Protein AF-A0A916IPF6-F1 (afdb_monomer_lite)

Organism: NCBI:txid1462994

Radius of gyration: 13.4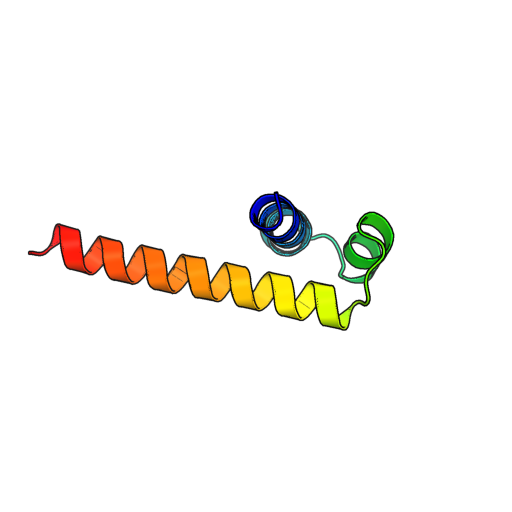3 Å; chains: 1; bounding box: 30×18×39 Å

Sequence (58 aa):
MKADRNRAIHQMLVIDGKSLAVAAAAYGISRMRCQQIACAVAKTRTLTEARNKQREVA

Secondary structure (DSSP, 8-state):
-HHHHHHHHHIIIIIS---HHHHHHHHT--HHHHHHHHHHHHHHHHHHHHHHHHHH--

pLDDT: mean 81.57, std 11.98, range [49.81, 94.44]

Structure (mmCIF, N/CA/C/O backbone):
data_AF-A0A916IPF6-F1
#
_entry.id   AF-A0A916IPF6-F1
#
loop_
_atom_site.group_PDB
_atom_site.id
_atom_site.type_symbol
_atom_site.label_atom_id
_atom_site.label_alt_id
_atom_site.label_comp_id
_atom_site.label_asym_id
_atom_site.label_entity_id
_atom_site.label_seq_id
_atom_site.pdbx_PDB_ins_code
_atom_site.Cartn_x
_atom_site.Cartn_y
_atom_site.Cartn_z
_atom_site.occupancy
_atom_site.B_iso_or_equiv
_atom_site.auth_seq_id
_atom_site.auth_comp_id
_atom_site.auth_asym_id
_atom_site.auth_atom_id
_atom_site.pdbx_PDB_model_num
ATOM 1 N N . MET A 1 1 ? -10.685 -10.152 -4.942 1.00 49.81 1 MET A N 1
ATOM 2 C CA . MET A 1 1 ? -9.248 -10.145 -5.313 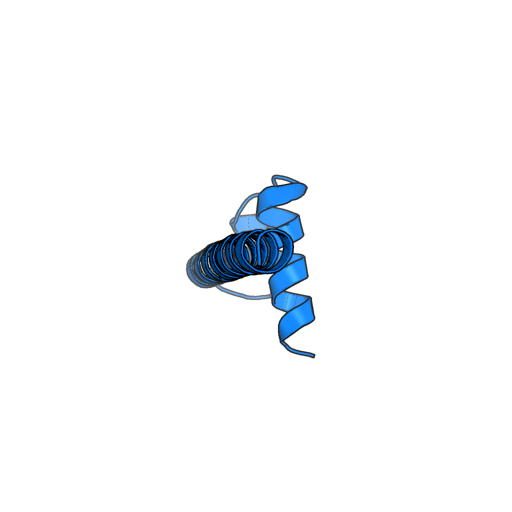1.00 49.81 1 MET A CA 1
ATOM 3 C C . MET A 1 1 ? -8.624 -8.757 -5.602 1.00 49.81 1 MET A C 1
ATOM 5 O O . MET A 1 1 ? -7.445 -8.708 -5.917 1.00 49.81 1 MET A O 1
ATOM 9 N N . LYS A 1 2 ? -9.313 -7.603 -5.456 1.00 57.75 2 LYS A N 1
ATOM 10 C CA . LYS A 1 2 ? -8.673 -6.261 -5.595 1.00 57.75 2 LYS A CA 1
ATOM 11 C C . LYS A 1 2 ? -8.062 -5.705 -4.295 1.00 57.75 2 LYS A C 1
ATOM 13 O O . LYS A 1 2 ? -7.117 -4.924 -4.358 1.00 57.75 2 LYS A O 1
ATOM 18 N N . ALA A 1 3 ? -8.596 -6.090 -3.134 1.00 59.81 3 ALA A N 1
ATOM 19 C CA . ALA A 1 3 ? -8.154 -5.575 -1.835 1.00 59.81 3 ALA A CA 1
ATOM 20 C C . ALA A 1 3 ? -6.751 -6.073 -1.437 1.00 59.81 3 ALA A C 1
ATOM 22 O O . ALA A 1 3 ? -5.963 -5.289 -0.907 1.00 59.81 3 ALA A O 1
ATOM 23 N N . ASP A 1 4 ? -6.409 -7.323 -1.762 1.00 77.81 4 ASP A N 1
ATOM 24 C CA . ASP A 1 4 ? -5.101 -7.921 -1.457 1.00 77.81 4 ASP A CA 1
ATOM 25 C C . ASP A 1 4 ? -3.944 -7.199 -2.140 1.00 77.81 4 ASP A C 1
ATOM 27 O O . ASP A 1 4 ? -2.945 -6.874 -1.503 1.00 77.81 4 ASP A O 1
ATOM 31 N N . ARG A 1 5 ? -4.112 -6.839 -3.418 1.00 84.00 5 ARG A N 1
ATOM 32 C CA . ARG A 1 5 ? -3.072 -6.130 -4.172 1.00 84.00 5 ARG A CA 1
ATOM 33 C C . ARG A 1 5 ? -2.747 -4.767 -3.560 1.00 84.00 5 ARG A C 1
ATOM 35 O O . ARG A 1 5 ? -1.587 -4.380 -3.484 1.00 84.00 5 ARG A O 1
ATOM 42 N N . ASN A 1 6 ? -3.764 -4.046 -3.092 1.00 87.62 6 ASN A N 1
ATOM 43 C CA . ASN A 1 6 ? -3.573 -2.740 -2.464 1.00 87.62 6 ASN A CA 1
ATOM 44 C C . ASN A 1 6 ? -2.879 -2.853 -1.101 1.00 87.62 6 ASN A C 1
ATOM 46 O O . ASN A 1 6 ? -2.015 -2.035 -0.788 1.00 87.62 6 ASN A O 1
ATOM 50 N N . ARG A 1 7 ? -3.224 -3.880 -0.312 1.00 86.75 7 ARG A N 1
ATOM 51 C CA . ARG A 1 7 ? -2.543 -4.174 0.956 1.00 86.75 7 ARG A CA 1
ATOM 52 C C . ARG A 1 7 ? -1.079 -4.547 0.733 1.00 86.75 7 ARG A C 1
ATOM 54 O O . ARG A 1 7 ? -0.229 -4.031 1.447 1.00 86.75 7 ARG A O 1
ATOM 61 N N . ALA A 1 8 ? -0.775 -5.346 -0.289 1.00 89.56 8 ALA A N 1
ATOM 62 C CA . ALA A 1 8 ? 0.596 -5.723 -0.632 1.00 89.56 8 ALA A CA 1
ATOM 63 C C . ALA A 1 8 ? 1.445 -4.520 -1.095 1.00 89.56 8 ALA A C 1
ATOM 65 O O . ALA A 1 8 ? 2.593 -4.372 -0.680 1.00 89.56 8 ALA A O 1
ATOM 66 N N . ILE A 1 9 ? 0.864 -3.605 -1.882 1.00 89.56 9 ILE A N 1
ATOM 67 C CA . ILE A 1 9 ? 1.515 -2.338 -2.261 1.00 89.56 9 ILE A CA 1
ATOM 68 C C . ILE A 1 9 ? 1.779 -1.466 -1.025 1.00 89.56 9 ILE A C 1
ATOM 70 O O . ILE A 1 9 ? 2.873 -0.926 -0.885 1.00 89.56 9 ILE A O 1
ATOM 74 N N . HIS A 1 10 ? 0.808 -1.339 -0.113 1.00 88.88 10 HIS A N 1
ATOM 75 C CA . HIS A 1 10 ? 0.994 -0.589 1.133 1.00 88.88 10 HIS A CA 1
ATOM 76 C C . HIS A 1 10 ? 2.076 -1.215 2.023 1.00 88.88 10 HIS A C 1
ATOM 78 O O . HIS A 1 10 ? 2.912 -0.490 2.548 1.00 88.88 10 HIS A O 1
A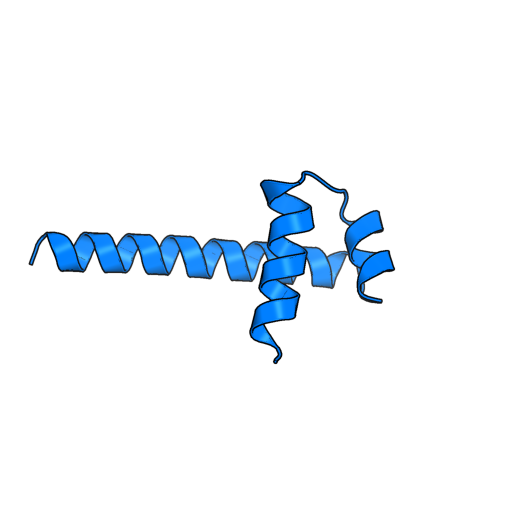TOM 84 N N . GLN A 1 11 ? 2.085 -2.541 2.174 1.00 88.81 11 GLN A N 1
ATOM 85 C CA . GLN A 1 11 ? 3.105 -3.271 2.928 1.00 88.81 11 GLN A CA 1
ATOM 86 C C . GLN A 1 11 ? 4.506 -2.967 2.385 1.00 88.81 11 GLN A C 1
ATOM 88 O O . GLN A 1 11 ? 5.360 -2.510 3.137 1.00 88.81 11 GLN A O 1
ATOM 93 N N . MET A 1 12 ? 4.707 -3.116 1.071 1.00 89.31 12 MET A N 1
ATOM 94 C CA . MET A 1 12 ? 6.000 -2.846 0.439 1.00 89.31 12 MET A CA 1
ATOM 95 C C . MET A 1 12 ? 6.472 -1.402 0.635 1.00 89.31 12 MET A C 1
ATOM 97 O O . MET A 1 12 ? 7.661 -1.177 0.822 1.00 89.31 12 MET A O 1
ATOM 101 N N . LEU A 1 13 ? 5.564 -0.426 0.568 1.00 88.81 13 LEU A N 1
ATOM 102 C CA . LEU A 1 13 ? 5.924 0.992 0.653 1.00 88.81 13 LEU A CA 1
ATOM 103 C C . LEU A 1 13 ? 6.124 1.478 2.091 1.00 88.81 13 LEU A C 1
ATOM 105 O O . LEU A 1 13 ? 7.032 2.260 2.347 1.00 88.81 13 LEU A O 1
ATOM 109 N N . VAL A 1 14 ? 5.256 1.058 3.013 1.00 85.81 14 VAL A N 1
ATOM 110 C CA . VAL A 1 14 ? 5.166 1.634 4.364 1.00 85.81 14 VAL A CA 1
ATOM 111 C C . VAL A 1 14 ? 5.847 0.757 5.405 1.00 85.81 14 VAL A C 1
ATOM 113 O O . VAL A 1 14 ? 6.465 1.288 6.319 1.00 85.81 14 VAL A O 1
ATOM 116 N N . ILE A 1 15 ? 5.738 -0.568 5.283 1.00 85.38 15 ILE A N 1
ATOM 117 C CA . ILE A 1 15 ? 6.321 -1.495 6.261 1.00 85.38 15 ILE A CA 1
ATOM 118 C C . ILE A 1 15 ? 7.722 -1.921 5.827 1.00 85.38 15 ILE A C 1
ATOM 120 O O . ILE A 1 15 ? 8.656 -1.819 6.613 1.00 85.38 15 ILE A O 1
ATOM 124 N N . ASP A 1 16 ? 7.892 -2.320 4.565 1.00 87.75 16 ASP A N 1
ATOM 125 C CA . ASP A 1 16 ? 9.195 -2.759 4.046 1.00 87.75 16 ASP A CA 1
ATOM 126 C C . ASP A 1 16 ? 10.088 -1.576 3.609 1.00 87.75 16 ASP A C 1
ATOM 128 O O . ASP A 1 16 ? 11.234 -1.782 3.211 1.00 87.75 16 ASP A O 1
ATOM 132 N N . GLY A 1 17 ? 9.559 -0.344 3.610 1.00 87.69 17 GLY A N 1
ATOM 133 C CA . GLY A 1 17 ? 10.298 0.878 3.268 1.00 87.69 17 GLY A CA 1
ATOM 134 C C . GLY A 1 17 ? 10.787 0.965 1.816 1.00 87.69 17 GLY A C 1
ATOM 135 O O . GLY A 1 17 ? 11.714 1.719 1.516 1.00 87.69 17 GLY A O 1
ATOM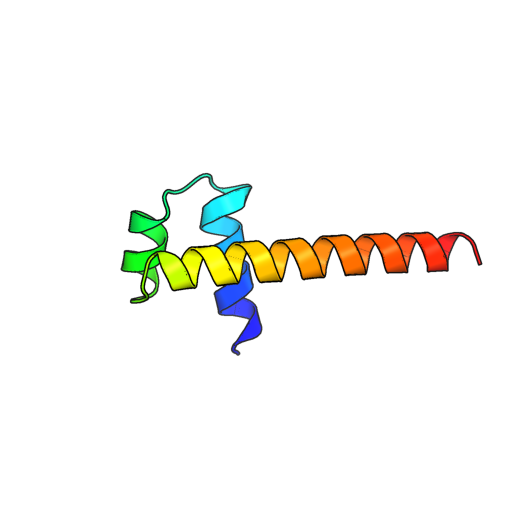 136 N N . LYS A 1 18 ? 10.205 0.192 0.889 1.00 91.19 18 LYS A N 1
ATOM 137 C CA . LYS A 1 18 ? 10.625 0.184 -0.521 1.00 91.19 18 LYS A CA 1
ATOM 138 C C . LYS A 1 18 ? 10.188 1.463 -1.229 1.00 91.19 18 LYS A C 1
ATOM 140 O O . LYS A 1 18 ? 9.145 2.046 -0.940 1.00 91.19 18 LYS A O 1
ATOM 145 N N . SER A 1 19 ? 10.965 1.877 -2.228 1.00 92.81 19 SER A N 1
ATOM 146 C CA . SER A 1 19 ? 10.663 3.086 -2.994 1.00 92.81 19 SER A CA 1
ATOM 147 C C . SER A 1 19 ? 9.439 2.918 -3.904 1.00 92.81 19 SER A C 1
ATOM 149 O O . SER A 1 19 ? 9.119 1.823 -4.381 1.00 92.81 19 SER A O 1
ATOM 151 N N . LEU A 1 20 ? 8.791 4.042 -4.231 1.00 90.00 20 LEU A N 1
ATOM 152 C CA . LEU A 1 20 ? 7.667 4.082 -5.175 1.00 90.00 20 LEU A CA 1
ATOM 153 C C . LEU A 1 20 ? 8.026 3.505 -6.550 1.00 90.00 20 LEU A C 1
ATOM 155 O O . LEU A 1 20 ? 7.154 2.954 -7.214 1.00 90.00 20 LEU A O 1
ATOM 159 N N . ALA A 1 21 ? 9.286 3.619 -6.981 1.00 91.44 21 ALA A N 1
ATOM 160 C CA . ALA A 1 21 ? 9.743 3.070 -8.254 1.00 91.44 21 ALA A CA 1
ATOM 161 C C . ALA A 1 21 ? 9.732 1.534 -8.251 1.00 91.44 21 ALA A C 1
ATOM 163 O O . ALA A 1 21 ? 9.257 0.931 -9.211 1.00 91.44 21 ALA A O 1
ATOM 164 N N . VAL A 1 22 ? 10.182 0.911 -7.155 1.00 92.31 22 VAL A N 1
ATOM 165 C CA . VAL A 1 22 ? 10.192 -0.552 -7.007 1.00 92.31 22 VAL A CA 1
ATOM 166 C C . VAL A 1 22 ? 8.769 -1.101 -6.967 1.00 92.31 22 VAL A C 1
ATOM 168 O O . VAL A 1 22 ? 8.455 -2.054 -7.675 1.00 92.31 22 VAL A O 1
ATOM 171 N N . ALA A 1 23 ? 7.879 -0.475 -6.193 1.00 89.75 23 ALA A N 1
ATOM 172 C CA . ALA A 1 23 ? 6.480 -0.896 -6.135 1.00 89.75 23 ALA A CA 1
ATOM 173 C C . ALA A 1 23 ? 5.755 -0.687 -7.479 1.00 89.75 23 ALA A C 1
ATOM 175 O O . ALA A 1 23 ? 5.001 -1.551 -7.918 1.00 89.75 23 ALA A O 1
ATOM 176 N N . ALA A 1 24 ? 6.003 0.431 -8.164 1.00 91.94 24 ALA A N 1
ATOM 177 C CA . ALA A 1 24 ? 5.424 0.711 -9.478 1.00 91.94 24 ALA A CA 1
ATOM 178 C C . ALA A 1 24 ? 5.813 -0.352 -10.517 1.00 91.94 24 ALA A C 1
ATOM 180 O O . ALA A 1 24 ? 4.942 -0.864 -11.222 1.00 91.94 24 ALA A O 1
ATOM 181 N N . ALA A 1 25 ? 7.096 -0.724 -10.559 1.00 92.25 25 ALA A N 1
ATOM 182 C CA . ALA A 1 25 ? 7.607 -1.760 -11.450 1.00 92.25 25 ALA A CA 1
ATOM 183 C C . ALA A 1 25 ? 7.035 -3.147 -11.115 1.00 92.25 25 ALA A C 1
ATOM 185 O O . ALA A 1 25 ? 6.570 -3.845 -12.010 1.00 92.25 25 ALA A O 1
ATOM 186 N N . ALA A 1 26 ? 6.988 -3.515 -9.830 1.00 90.44 26 ALA A N 1
ATOM 187 C CA . ALA A 1 26 ? 6.502 -4.823 -9.385 1.00 90.44 26 ALA A CA 1
ATOM 188 C C . ALA A 1 26 ? 5.024 -5.081 -9.734 1.00 90.44 26 ALA A C 1
ATOM 190 O O . ALA A 1 26 ? 4.641 -6.217 -9.999 1.00 90.44 26 ALA A O 1
ATOM 191 N N . TYR A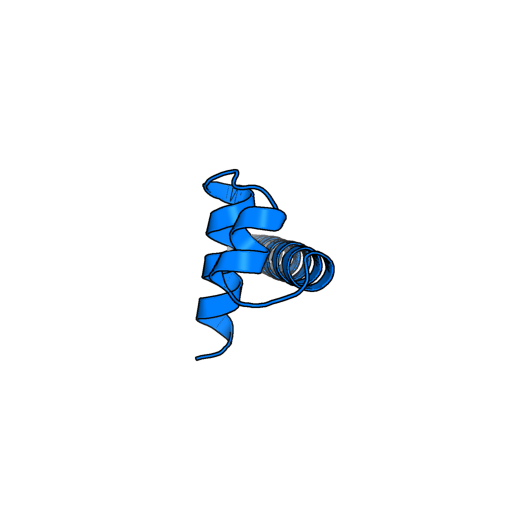 1 27 ? 4.192 -4.035 -9.739 1.00 90.06 27 TYR A N 1
ATOM 192 C CA . TYR A 1 27 ? 2.748 -4.153 -9.979 1.00 90.06 27 TYR A CA 1
ATOM 193 C C . TYR A 1 27 ? 2.283 -3.561 -11.316 1.00 90.06 27 TYR A C 1
ATOM 195 O O . TYR A 1 27 ? 1.071 -3.479 -11.544 1.00 90.06 27 TYR A O 1
ATOM 203 N N . GLY A 1 28 ? 3.213 -3.130 -12.176 1.00 92.44 28 GLY A N 1
ATOM 204 C CA . GLY A 1 28 ? 2.920 -2.572 -13.499 1.00 92.44 28 GLY A CA 1
ATOM 205 C C . GLY A 1 28 ? 2.000 -1.348 -13.460 1.00 92.44 28 GLY A C 1
ATOM 206 O O . GLY A 1 28 ? 1.062 -1.255 -14.249 1.00 92.44 28 GLY A O 1
ATOM 207 N N . ILE A 1 29 ? 2.202 -0.432 -12.507 1.00 91.88 29 ILE A N 1
ATOM 208 C CA . ILE A 1 29 ? 1.383 0.784 -12.352 1.00 91.88 29 ILE A CA 1
ATOM 209 C C . ILE A 1 29 ? 2.231 2.040 -12.206 1.00 91.88 29 ILE A C 1
ATOM 211 O O . ILE A 1 29 ? 3.413 1.981 -11.892 1.00 91.88 29 ILE A O 1
ATOM 215 N N . SER A 1 30 ? 1.611 3.207 -12.393 1.00 94.44 30 SER A N 1
ATOM 216 C CA . SER A 1 30 ? 2.294 4.485 -12.203 1.00 94.44 30 SER A CA 1
ATOM 217 C C . SER A 1 30 ? 2.648 4.744 -10.733 1.00 94.44 30 SER A C 1
ATOM 219 O O . SER A 1 30 ? 1.932 4.336 -9.813 1.00 94.44 30 SER A O 1
ATOM 221 N N . ARG A 1 31 ? 3.722 5.512 -10.504 1.00 91.38 31 ARG A N 1
ATOM 222 C CA . ARG A 1 31 ? 4.144 5.955 -9.158 1.00 91.38 31 ARG A CA 1
ATOM 223 C C . ARG A 1 31 ? 3.024 6.689 -8.416 1.00 91.38 31 ARG A C 1
ATOM 225 O O . ARG A 1 31 ? 2.790 6.434 -7.239 1.00 91.38 31 ARG A O 1
ATOM 232 N N . MET A 1 32 ? 2.286 7.538 -9.133 1.00 94.19 32 MET A N 1
ATOM 233 C CA . MET A 1 32 ? 1.119 8.247 -8.605 1.00 94.19 32 MET A CA 1
ATOM 234 C C . MET A 1 32 ? 0.035 7.272 -8.130 1.00 94.19 32 MET A C 1
ATOM 236 O O . MET A 1 32 ? -0.545 7.463 -7.063 1.00 94.19 32 MET A O 1
ATOM 240 N N . ARG A 1 33 ? -0.205 6.180 -8.867 1.00 91.94 33 ARG A N 1
ATOM 241 C CA . ARG A 1 33 ? -1.169 5.160 -8.449 1.00 91.94 33 ARG A CA 1
ATOM 242 C C . ARG A 1 33 ? -0.698 4.393 -7.212 1.00 91.94 33 ARG A C 1
ATOM 244 O O . ARG A 1 33 ? -1.515 4.147 -6.328 1.00 91.94 33 ARG A O 1
ATOM 251 N N . CYS A 1 34 ? 0.591 4.062 -7.114 1.00 92.00 34 CYS A N 1
ATOM 252 C CA . CYS A 1 34 ? 1.182 3.484 -5.900 1.00 92.00 34 CYS A CA 1
ATOM 253 C C . CYS A 1 34 ? 0.970 4.386 -4.677 1.00 92.00 34 CYS A C 1
ATOM 255 O O . CYS A 1 34 ? 0.518 3.911 -3.637 1.00 92.00 34 CYS A O 1
ATOM 257 N N . GLN A 1 35 ? 1.223 5.688 -4.821 1.00 89.56 35 GLN A N 1
ATOM 258 C CA . GLN A 1 35 ? 1.039 6.658 -3.744 1.00 89.56 35 GLN A CA 1
ATOM 259 C C . GLN A 1 35 ? -0.432 6.781 -3.322 1.00 89.56 35 GLN A C 1
ATOM 261 O O . GLN A 1 35 ? -0.738 6.728 -2.133 1.00 89.56 35 GLN A O 1
ATOM 266 N N . GLN A 1 36 ? -1.362 6.859 -4.280 1.00 91.06 36 GLN A N 1
ATOM 267 C CA . GLN A 1 36 ? -2.801 6.870 -3.994 1.00 91.06 36 GLN A CA 1
ATOM 268 C C . GLN A 1 36 ? -3.245 5.627 -3.215 1.00 91.06 36 GLN A C 1
ATOM 270 O O . GLN A 1 36 ? -4.024 5.740 -2.271 1.00 91.06 36 GLN A O 1
ATOM 275 N N . ILE A 1 37 ? -2.749 4.446 -3.599 1.00 89.69 37 ILE A N 1
ATOM 276 C CA . ILE A 1 37 ? -3.060 3.184 -2.923 1.00 89.69 37 ILE A CA 1
ATOM 277 C C . ILE A 1 37 ? -2.528 3.198 -1.488 1.00 89.69 37 ILE A C 1
ATOM 279 O O . ILE A 1 37 ? -3.283 2.887 -0.569 1.00 89.69 37 ILE A O 1
ATOM 283 N N . ALA A 1 38 ? -1.273 3.606 -1.283 1.00 86.25 38 ALA A N 1
ATOM 284 C CA . ALA A 1 38 ? -0.688 3.708 0.051 1.00 86.25 38 ALA A CA 1
ATOM 285 C C . ALA A 1 38 ? -1.502 4.654 0.950 1.00 86.25 38 ALA A C 1
ATOM 287 O O . ALA A 1 38 ? -1.921 4.268 2.040 1.00 86.25 38 ALA A O 1
ATOM 288 N N . CYS A 1 39 ? -1.834 5.854 0.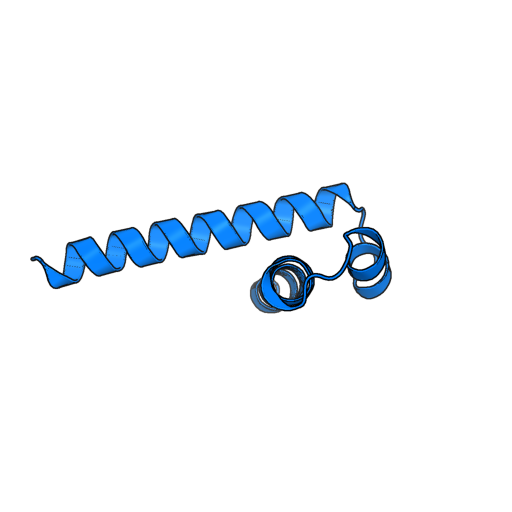468 1.00 87.69 39 CYS A N 1
ATOM 289 C CA . CYS A 1 39 ? -2.642 6.807 1.228 1.00 87.69 39 CYS A CA 1
ATOM 290 C C . CYS A 1 39 ? -4.062 6.293 1.517 1.00 87.69 39 CYS A C 1
ATOM 292 O O . CYS A 1 39 ? -4.575 6.497 2.616 1.00 87.69 39 CYS A O 1
ATOM 294 N N . ALA A 1 40 ? -4.711 5.629 0.557 1.00 86.75 40 ALA A N 1
ATOM 295 C CA . ALA A 1 40 ? -6.059 5.094 0.740 1.00 86.75 40 ALA A CA 1
ATOM 296 C C . ALA A 1 40 ? -6.093 3.970 1.786 1.00 86.75 40 ALA A C 1
ATOM 298 O O . ALA A 1 40 ? -6.981 3.945 2.640 1.00 86.75 40 ALA A O 1
ATOM 299 N N . VAL A 1 41 ? -5.113 3.062 1.756 1.00 82.94 41 VAL A N 1
ATOM 300 C CA . VAL A 1 41 ? -5.012 1.967 2.730 1.00 82.94 41 VAL A CA 1
ATOM 301 C C . VAL A 1 41 ? -4.689 2.511 4.122 1.00 82.94 41 VAL A C 1
ATOM 303 O O . VAL A 1 41 ? -5.356 2.117 5.077 1.00 82.94 41 VAL A O 1
ATOM 306 N N . ALA A 1 42 ? -3.765 3.471 4.234 1.00 80.19 42 ALA A N 1
ATOM 307 C CA . ALA A 1 42 ? -3.444 4.121 5.504 1.00 80.19 42 ALA A CA 1
ATOM 308 C C . ALA A 1 42 ? -4.677 4.796 6.129 1.00 80.19 42 ALA A C 1
ATOM 310 O O . ALA A 1 42 ? -4.997 4.534 7.285 1.00 80.19 42 ALA A O 1
ATOM 311 N N . LYS A 1 43 ? -5.435 5.578 5.344 1.00 82.00 43 LYS A N 1
ATOM 312 C CA . LYS A 1 43 ? -6.692 6.206 5.797 1.00 82.00 43 LYS A CA 1
ATOM 313 C C . LYS A 1 43 ? -7.740 5.184 6.227 1.00 82.00 43 LYS A C 1
ATOM 315 O O . LYS A 1 43 ? -8.439 5.385 7.212 1.00 82.00 43 LYS A O 1
ATOM 320 N N . THR A 1 44 ? -7.865 4.080 5.495 1.00 76.00 44 THR A N 1
ATOM 321 C CA . THR A 1 44 ? -8.828 3.026 5.847 1.00 76.00 44 THR A CA 1
ATOM 322 C C . THR A 1 44 ? -8.452 2.377 7.177 1.00 76.00 44 THR A C 1
ATOM 324 O O . THR A 1 44 ? -9.325 2.103 7.999 1.00 76.00 44 THR A O 1
ATOM 327 N N . ARG A 1 45 ? -7.154 2.165 7.418 1.00 74.62 45 ARG A N 1
ATOM 328 C CA . ARG A 1 45 ? -6.648 1.566 8.652 1.00 74.62 45 ARG A CA 1
ATOM 329 C C . ARG A 1 45 ? -6.850 2.489 9.856 1.00 74.62 45 ARG A C 1
ATOM 331 O O . ARG A 1 45 ? -7.417 2.040 10.844 1.00 74.62 45 ARG A O 1
ATOM 338 N N . THR A 1 46 ? -6.521 3.776 9.738 1.00 72.75 46 THR A N 1
ATOM 339 C CA . THR A 1 46 ? -6.747 4.755 10.818 1.00 72.75 46 THR A CA 1
ATOM 340 C C . THR A 1 46 ? -8.230 4.940 11.139 1.00 72.75 46 THR A C 1
ATOM 342 O O . THR A 1 46 ? -8.601 4.974 12.309 1.00 72.75 46 THR A O 1
ATOM 345 N N . LEU A 1 47 ? -9.102 4.990 10.125 1.00 71.31 47 LEU A N 1
ATOM 346 C CA . LEU A 1 47 ? -10.554 5.047 10.332 1.00 71.31 47 LEU A CA 1
ATOM 347 C C . LEU A 1 47 ? -11.092 3.774 10.996 1.00 71.31 47 LEU A C 1
ATOM 349 O O . LEU A 1 47 ? -11.991 3.852 11.827 1.00 71.31 47 LEU A O 1
ATOM 353 N N . THR A 1 48 ? -10.549 2.604 10.653 1.00 72.50 48 THR A N 1
ATOM 354 C CA . THR A 1 48 ? -10.951 1.329 11.268 1.00 72.50 48 THR A CA 1
ATOM 355 C C . THR A 1 48 ? -10.506 1.258 12.729 1.00 72.50 48 THR A C 1
ATOM 357 O O . THR A 1 48 ? -11.312 0.921 13.591 1.00 72.50 48 THR A O 1
ATOM 360 N N . GLU A 1 49 ? -9.264 1.640 13.032 1.00 69.31 49 GLU A N 1
ATOM 361 C CA . GLU A 1 49 ? -8.736 1.693 14.402 1.00 69.31 49 GLU A CA 1
ATOM 362 C C . GLU A 1 49 ? -9.506 2.705 15.266 1.00 69.31 49 GLU A C 1
ATOM 364 O O . GLU A 1 49 ? -9.871 2.396 16.398 1.00 69.31 49 GLU A O 1
ATOM 369 N N . ALA A 1 50 ? -9.846 3.878 14.719 1.00 64.12 50 ALA A N 1
ATOM 370 C CA . ALA A 1 50 ? -10.681 4.865 15.405 1.00 64.12 50 ALA A CA 1
ATOM 371 C C . ALA A 1 50 ? -12.093 4.332 15.707 1.00 64.12 50 ALA A C 1
ATOM 373 O O . ALA A 1 50 ? -12.611 4.545 16.801 1.00 64.12 50 ALA A O 1
ATOM 374 N N . ARG A 1 51 ? -12.708 3.597 14.769 1.00 67.12 51 ARG A N 1
ATOM 375 C CA . ARG A 1 51 ? -14.026 2.973 14.975 1.00 67.12 51 ARG A CA 1
ATOM 376 C C . ARG A 1 51 ? -13.986 1.836 15.994 1.00 67.12 51 ARG A C 1
ATOM 378 O O . ARG A 1 51 ? -14.936 1.704 16.756 1.00 67.12 51 ARG A O 1
ATOM 385 N N . ASN A 1 52 ? -12.917 1.040 16.034 1.00 71.00 52 ASN A N 1
ATOM 386 C CA . ASN A 1 52 ? -12.752 0.006 17.060 1.00 71.00 52 ASN A CA 1
ATOM 387 C C . ASN A 1 52 ? -12.599 0.618 18.455 1.00 71.00 52 ASN A C 1
ATOM 389 O O . ASN A 1 52 ? -13.286 0.183 19.370 1.00 71.00 52 ASN A O 1
ATOM 393 N N . LYS A 1 53 ? -11.810 1.690 18.598 1.00 69.88 53 LYS A N 1
ATOM 394 C CA . LYS A 1 53 ? -11.693 2.412 19.874 1.00 69.88 53 LYS A CA 1
ATOM 395 C C . LYS A 1 53 ? -13.025 2.987 20.358 1.00 69.88 53 LYS A C 1
ATOM 397 O O . LYS A 1 53 ? -13.288 2.980 21.549 1.00 69.88 53 LYS A O 1
ATOM 402 N N . GLN A 1 54 ? -13.885 3.454 19.450 1.00 63.12 54 GLN A N 1
ATOM 403 C CA . GLN A 1 54 ? -15.235 3.902 19.819 1.00 63.12 54 GLN A CA 1
ATOM 404 C C . GLN A 1 54 ? -16.157 2.751 20.250 1.00 63.12 54 GLN A C 1
ATOM 406 O O . GLN A 1 54 ? -17.070 2.981 21.033 1.00 63.12 54 GLN A O 1
ATOM 411 N N . ARG A 1 55 ? -15.936 1.528 19.751 1.00 63.19 55 ARG A N 1
ATOM 412 C CA . ARG A 1 55 ? -16.709 0.336 20.136 1.00 63.19 55 ARG A CA 1
ATOM 413 C C . ARG A 1 55 ? -16.263 -0.278 21.458 1.00 63.19 55 ARG A C 1
ATOM 415 O O . ARG A 1 55 ? -17.090 -0.868 22.125 1.00 63.19 55 ARG A O 1
ATOM 422 N N . GLU A 1 56 ? -14.989 -0.167 21.819 1.00 59.31 56 GLU A N 1
ATOM 423 C CA . GLU A 1 56 ? -14.471 -0.683 23.098 1.00 59.31 56 GLU A CA 1
ATOM 424 C C . GLU A 1 56 ? -14.877 0.179 24.306 1.00 59.31 56 GLU A C 1
ATOM 426 O O . GLU A 1 56 ? -14.762 -0.269 25.442 1.00 59.31 56 GLU A O 1
ATOM 431 N N . VAL A 1 57 ? -15.340 1.412 24.070 1.00 62.41 57 VAL A N 1
ATOM 432 C CA . VAL A 1 57 ? -15.742 2.373 25.115 1.00 62.41 57 VAL A CA 1
ATOM 433 C C . VAL A 1 57 ? -17.269 2.415 25.326 1.00 62.41 57 VAL A C 1
ATOM 435 O O . VAL A 1 57 ? -17.720 2.991 26.313 1.00 62.41 57 VAL A O 1
ATOM 438 N N . ALA A 1 58 ? -18.057 1.821 24.421 1.00 52.91 58 ALA A N 1
ATOM 439 C CA . ALA A 1 58 ? -19.524 1.777 24.472 1.00 52.91 58 ALA A CA 1
ATOM 440 C C . ALA A 1 58 ? -20.026 0.445 25.041 1.00 52.91 58 ALA A C 1
ATOM 442 O O . ALA A 1 58 ? -21.014 0.483 25.806 1.00 52.91 58 ALA A O 1
#

Foldseek 3Di:
DVVVLLVVLLCCCPVVVHDLVVSCVVVVHDSVVSVVSNVVVVVVVVVVVVVVVVVVVD